Protein AF-A0A1I4YGN4-F1 (afdb_monomer_lite)

Radius of gyration: 32.4 Å; chains: 1; bounding box: 56×18×107 Å

Sequence (109 aa):
MKVHIADCPLGAKCEELKVVEGKPALYRCPWYIQVHGIDPNTGQENRTWGCAIAWMPTLMINTANESRKGAAATESFRNEMVKQGAETQQALLVTAERALLQGGGKVWK

Structure (mmCIF, N/CA/C/O backbone):
data_AF-A0A1I4YGN4-F1
#
_entry.id   AF-A0A1I4YGN4-F1
#
loop_
_atom_site.group_PDB
_atom_site.id
_atom_site.type_symbol
_atom_site.label_atom_id
_atom_site.label_alt_id
_atom_site.label_comp_id
_atom_site.label_asym_id
_atom_site.label_entity_id
_atom_site.label_seq_id
_atom_site.pdbx_PDB_ins_code
_atom_site.Cartn_x
_atom_site.Cartn_y
_atom_site.Cartn_z
_atom_site.occupancy
_atom_site.B_iso_or_equiv
_atom_site.auth_seq_id
_atom_site.auth_comp_id
_atom_site.auth_asym_id
_atom_site.auth_atom_id
_atom_site.pdbx_PDB_model_num
ATOM 1 N N . MET A 1 1 ? -11.605 -11.988 28.851 1.00 64.44 1 MET A N 1
ATOM 2 C CA . MET A 1 1 ? -12.351 -10.777 28.443 1.00 64.44 1 MET A CA 1
ATOM 3 C C . MET A 1 1 ? -13.322 -11.188 27.344 1.00 64.44 1 MET A C 1
ATOM 5 O O . MET A 1 1 ? -12.886 -11.889 26.441 1.00 64.44 1 MET A O 1
ATOM 9 N N . LYS A 1 2 ? -14.621 -10.881 27.453 1.00 73.81 2 LYS A N 1
ATOM 10 C CA . LYS A 1 2 ? -15.602 -11.257 26.416 1.00 73.81 2 LYS A CA 1
ATOM 11 C C . LYS A 1 2 ? -15.579 -10.215 25.295 1.00 73.81 2 LYS A C 1
ATOM 13 O O . LYS A 1 2 ? -15.552 -9.020 25.592 1.00 73.81 2 LYS A O 1
ATOM 18 N N . VAL A 1 3 ? -15.548 -10.680 24.044 1.00 79.12 3 VAL A N 1
ATOM 19 C CA . VAL A 1 3 ? -15.592 -9.828 22.848 1.00 79.12 3 VAL A CA 1
ATOM 20 C C . VAL A 1 3 ? -17.013 -9.833 22.300 1.00 79.12 3 VAL A C 1
ATOM 22 O O . VAL A 1 3 ? -17.582 -10.899 22.076 1.00 79.12 3 VAL A O 1
ATOM 25 N N . HIS A 1 4 ? -17.574 -8.649 22.096 1.00 81.62 4 HIS A N 1
ATOM 26 C CA . HIS A 1 4 ? -18.903 -8.437 21.536 1.00 81.62 4 HIS A CA 1
ATOM 27 C C . HIS A 1 4 ? -18.798 -7.699 20.204 1.00 81.62 4 HIS A C 1
ATOM 29 O O . HIS A 1 4 ? -17.872 -6.914 19.998 1.00 81.62 4 HIS A O 1
ATOM 35 N N . ILE A 1 5 ? -19.748 -7.949 19.304 1.00 80.44 5 ILE A N 1
ATOM 36 C CA . ILE A 1 5 ? -19.808 -7.265 18.012 1.00 80.44 5 ILE A CA 1
ATOM 37 C C . ILE A 1 5 ? -20.457 -5.893 18.217 1.00 80.44 5 ILE A C 1
ATOM 39 O O . ILE A 1 5 ? -21.525 -5.801 18.820 1.00 80.44 5 ILE A O 1
ATOM 43 N N . ALA A 1 6 ? -19.795 -4.838 17.743 1.00 78.38 6 ALA A N 1
ATOM 44 C CA . ALA A 1 6 ? -20.345 -3.486 17.670 1.00 78.38 6 ALA A CA 1
ATOM 45 C C . ALA A 1 6 ? -20.650 -3.080 16.227 1.00 78.38 6 ALA A C 1
ATOM 47 O O . ALA A 1 6 ? -20.002 -3.551 15.289 1.00 78.38 6 ALA A O 1
ATOM 48 N N . ASP A 1 7 ? -21.583 -2.146 16.065 1.00 78.81 7 ASP A N 1
ATOM 49 C CA . ASP A 1 7 ? -21.864 -1.527 14.775 1.00 78.81 7 ASP A CA 1
ATOM 50 C C . ASP A 1 7 ? -20.689 -0.631 14.357 1.00 78.81 7 ASP A C 1
ATOM 52 O O . ASP A 1 7 ? -20.320 0.295 15.084 1.00 78.81 7 ASP A O 1
ATOM 56 N N . CYS A 1 8 ? -20.076 -0.925 13.197 1.00 68.69 8 CYS A N 1
ATOM 57 C CA . CYS A 1 8 ? -19.038 -0.081 12.603 1.00 68.69 8 CYS A CA 1
ATOM 58 C C . CYS A 1 8 ? -19.477 0.617 11.314 1.00 68.69 8 CYS A C 1
ATOM 60 O O . CYS A 1 8 ? -20.309 0.100 10.578 1.00 68.69 8 CYS A O 1
ATOM 62 N N . PRO A 1 9 ? -18.887 1.779 11.016 1.00 63.34 9 PRO A N 1
ATOM 63 C CA . PRO A 1 9 ? -19.739 2.855 10.563 1.00 63.34 9 PRO A CA 1
ATOM 64 C C . PRO A 1 9 ? -19.054 3.974 9.760 1.00 63.34 9 PRO A C 1
ATOM 66 O O . PRO A 1 9 ? -17.912 4.413 9.913 1.00 63.34 9 PRO A O 1
ATOM 69 N N . LEU A 1 10 ? -19.923 4.685 9.106 1.00 59.22 10 LEU A N 1
ATOM 70 C CA . LEU A 1 10 ? -19.821 6.119 9.076 1.00 59.22 10 LEU A CA 1
ATOM 71 C C . LEU A 1 10 ? -20.266 6.631 10.479 1.00 59.22 10 LEU A C 1
ATOM 73 O O . LEU A 1 10 ? -21.421 7.004 10.646 1.00 59.22 10 LEU A O 1
ATOM 77 N N . GLY A 1 11 ? -19.359 6.532 11.492 1.00 64.75 11 GLY A N 1
ATOM 78 C CA . GLY A 1 11 ? -19.545 6.856 12.946 1.00 64.75 11 GLY A CA 1
ATOM 79 C C . GLY A 1 11 ? -18.719 6.066 14.031 1.00 64.75 11 GLY A C 1
ATOM 80 O O . GLY A 1 11 ? -19.317 5.511 14.947 1.00 64.75 11 GLY A O 1
ATOM 81 N N . ALA A 1 12 ? -17.380 5.893 13.907 1.00 70.25 12 ALA A N 1
ATOM 82 C CA . ALA A 1 12 ? -16.655 4.640 14.279 1.00 70.25 12 ALA A CA 1
ATOM 83 C C . ALA A 1 12 ? -15.714 4.629 15.488 1.00 70.25 12 ALA A C 1
ATOM 85 O O . ALA A 1 12 ? -14.700 5.319 15.485 1.00 70.25 12 ALA A O 1
ATOM 86 N N . LYS A 1 13 ? -15.912 3.674 16.408 1.00 82.44 13 LYS A N 1
ATOM 87 C CA . LYS A 1 13 ? -14.820 3.063 17.184 1.00 82.44 13 LYS A CA 1
ATOM 88 C C . LYS A 1 13 ? -14.710 1.597 16.775 1.00 82.44 13 LYS A C 1
ATOM 90 O O . LYS A 1 13 ? -15.626 0.818 17.011 1.00 82.44 13 LYS A O 1
ATOM 95 N N . CYS A 1 14 ? -13.601 1.228 16.136 1.00 87.06 14 CYS A N 1
ATOM 96 C CA . CYS A 1 14 ? -13.362 -0.161 15.729 1.00 87.06 14 CYS A CA 1
ATOM 97 C C . CYS A 1 14 ? -13.160 -1.102 16.927 1.00 87.06 14 CYS A C 1
ATOM 99 O O . CYS A 1 14 ? -13.444 -2.296 16.836 1.00 87.06 14 CYS A O 1
ATOM 101 N N . GLU A 1 15 ? -12.697 -0.546 18.045 1.00 88.62 15 GLU A N 1
ATOM 102 C CA . GLU A 1 15 ? -12.568 -1.222 19.324 1.00 88.62 15 GLU A CA 1
ATOM 103 C C . GLU A 1 15 ? -12.972 -0.253 20.444 1.00 88.62 15 GLU A C 1
ATOM 105 O O . GLU A 1 15 ? -12.545 0.903 20.464 1.00 88.62 15 GLU A O 1
ATOM 110 N N . GLU A 1 16 ? -13.827 -0.704 21.358 1.00 87.94 16 GLU A N 1
ATOM 111 C CA . GLU A 1 16 ? -14.305 0.088 22.489 1.00 87.94 16 GLU A CA 1
ATOM 112 C C . GLU A 1 16 ? -14.435 -0.777 23.745 1.00 87.94 16 GLU A C 1
ATOM 114 O O . GLU A 1 16 ? -14.967 -1.885 23.706 1.00 87.94 16 GLU A O 1
ATOM 119 N N . LEU A 1 17 ? -13.978 -0.261 24.887 1.00 89.06 17 LEU A N 1
ATOM 120 C CA . LEU A 1 17 ? -14.182 -0.897 26.184 1.00 89.06 17 LEU A CA 1
ATOM 121 C C . LEU A 1 17 ? -15.499 -0.404 26.793 1.00 89.06 17 LEU A C 1
ATOM 123 O O . LEU A 1 17 ? -15.648 0.790 27.048 1.00 89.06 17 LEU A O 1
ATOM 12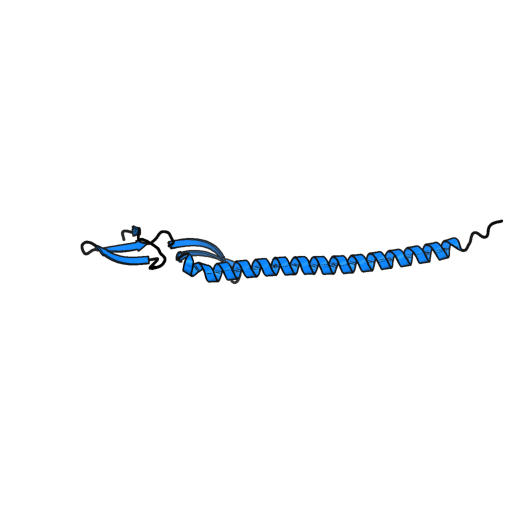7 N N . LYS A 1 18 ? -16.436 -1.315 27.066 1.00 84.62 18 LYS A N 1
ATOM 128 C CA . LYS A 1 18 ? -17.688 -1.014 27.777 1.00 84.62 18 LYS A CA 1
ATOM 129 C C . LYS A 1 18 ? -17.792 -1.854 29.039 1.00 84.62 18 LYS A C 1
ATOM 131 O O . LYS A 1 18 ? -17.322 -2.988 29.080 1.00 84.62 18 LYS A O 1
ATOM 136 N N . VAL A 1 19 ? -18.429 -1.312 30.071 1.00 87.81 19 VAL A N 1
ATOM 137 C CA . VAL A 1 19 ? -18.754 -2.068 31.285 1.00 87.81 19 VAL A CA 1
ATOM 138 C C . VAL A 1 19 ? -20.193 -2.547 31.163 1.00 87.81 19 VAL A C 1
ATOM 140 O O . VAL A 1 19 ? -21.113 -1.735 31.122 1.00 87.81 19 VAL A O 1
ATOM 143 N N . VAL A 1 20 ? -20.383 -3.861 31.091 1.00 82.56 20 VAL A N 1
ATOM 144 C CA . VAL A 1 20 ? -21.704 -4.497 31.038 1.00 82.56 20 VAL A CA 1
ATOM 145 C C . VAL A 1 20 ? -21.832 -5.358 32.287 1.00 82.56 20 VAL A C 1
ATOM 147 O O . VAL A 1 20 ? -20.959 -6.182 32.555 1.00 82.56 20 VAL A O 1
ATOM 150 N N . GLU A 1 21 ? -22.870 -5.118 33.091 1.00 84.56 21 GLU A N 1
ATOM 151 C CA . GLU A 1 21 ? -23.120 -5.855 34.345 1.00 84.56 21 GLU A CA 1
ATOM 152 C C . GLU A 1 21 ? -21.916 -5.847 35.316 1.00 84.56 21 GLU A C 1
ATOM 154 O O . GLU A 1 21 ? -21.576 -6.853 35.939 1.00 84.56 21 GLU A O 1
ATOM 159 N N . GLY A 1 22 ? -21.209 -4.714 35.410 1.00 84.44 22 GLY A N 1
ATOM 160 C CA . GLY A 1 22 ? -20.041 -4.558 36.289 1.00 84.44 22 GLY A CA 1
ATOM 161 C C . GLY A 1 22 ? -18.769 -5.274 35.814 1.00 84.44 22 GLY A C 1
ATOM 162 O O . GLY A 1 22 ? -17.764 -5.252 36.522 1.00 84.44 22 GLY A O 1
ATOM 163 N N . LYS A 1 23 ? -18.772 -5.885 34.619 1.00 85.56 23 LYS A N 1
ATOM 164 C CA . LYS A 1 23 ? -17.601 -6.547 34.020 1.00 85.56 23 LYS A CA 1
ATOM 165 C C . LYS A 1 23 ? -17.118 -5.794 32.774 1.00 85.56 23 LYS A C 1
ATOM 167 O O . LYS A 1 23 ? -17.942 -5.359 31.969 1.00 85.56 23 LYS A O 1
ATOM 172 N N . PRO A 1 24 ? -15.795 -5.662 32.566 1.00 86.69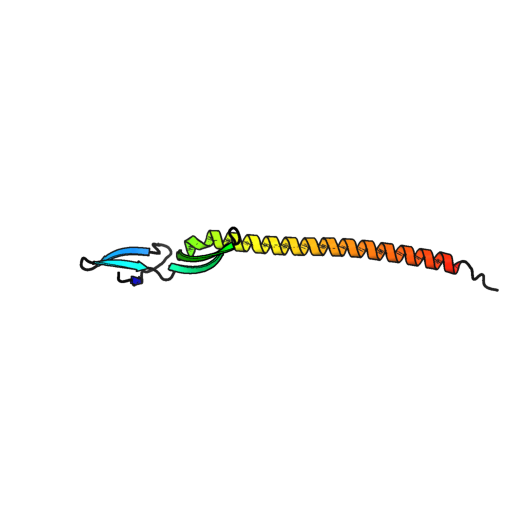 24 PRO A N 1
ATOM 173 C CA . PRO A 1 24 ? -15.259 -5.067 31.347 1.00 86.69 24 PRO A CA 1
ATOM 174 C C . PRO A 1 24 ? -15.451 -6.009 30.149 1.00 86.69 24 PRO A C 1
ATOM 176 O O . PRO A 1 24 ? -15.033 -7.173 30.169 1.00 86.69 24 PRO A O 1
ATOM 179 N N . ALA A 1 25 ? -16.062 -5.486 29.091 1.00 87.44 25 ALA A N 1
ATOM 180 C CA . ALA A 1 25 ? -16.329 -6.157 27.828 1.00 87.44 25 ALA A CA 1
ATOM 181 C C . ALA A 1 25 ? -15.740 -5.343 26.667 1.00 87.44 25 ALA A C 1
ATOM 183 O O . ALA A 1 25 ? -15.866 -4.118 26.620 1.00 87.44 25 ALA A O 1
ATOM 184 N N . LEU A 1 26 ? -15.078 -6.032 25.735 1.00 88.25 26 LEU A N 1
ATOM 185 C CA . LEU A 1 26 ? -14.483 -5.408 24.557 1.00 88.25 26 LEU A CA 1
ATOM 186 C C . LEU A 1 26 ? -15.466 -5.495 23.401 1.00 88.25 26 LEU A C 1
ATOM 188 O O . LEU A 1 26 ? -15.889 -6.584 23.026 1.00 88.25 26 LEU A O 1
ATOM 192 N N . TYR A 1 27 ? -15.812 -4.364 22.821 1.00 88.44 27 TYR A N 1
ATOM 193 C CA . TYR A 1 27 ? -16.667 -4.286 21.655 1.00 88.44 27 TYR A CA 1
ATOM 194 C C . TYR A 1 27 ? -15.796 -4.050 20.437 1.00 88.44 27 TYR A C 1
ATOM 196 O O . TYR A 1 27 ? -15.119 -3.030 20.347 1.00 88.44 27 TYR A O 1
ATOM 204 N N . ARG A 1 28 ? -15.790 -5.011 19.518 1.00 90.75 28 ARG A N 1
ATOM 205 C CA . ARG A 1 28 ? -15.073 -4.924 18.250 1.00 90.75 28 ARG A CA 1
ATOM 206 C C . ARG A 1 28 ? -16.064 -4.953 17.124 1.00 90.75 28 ARG A C 1
ATOM 208 O O . ARG A 1 28 ? -17.036 -5.700 17.154 1.00 90.75 28 ARG A O 1
ATOM 215 N N . CYS A 1 29 ? -15.804 -4.156 16.118 1.00 90.00 29 CYS A N 1
ATOM 216 C CA . CYS A 1 29 ? -16.676 -4.117 14.971 1.00 90.00 29 CYS A CA 1
ATOM 217 C C . CYS A 1 29 ? -16.146 -4.987 13.819 1.00 90.00 29 CYS A C 1
ATOM 219 O O . CYS A 1 29 ? -14.969 -5.356 13.833 1.00 90.00 29 CYS A O 1
ATOM 221 N N . PRO A 1 30 ? -16.956 -5.275 12.782 1.00 88.81 30 PRO A N 1
ATOM 222 C CA . PRO A 1 30 ? -16.530 -6.121 11.662 1.00 88.81 30 PRO A CA 1
ATOM 223 C C . PRO A 1 30 ? -15.311 -5.611 10.877 1.00 88.81 30 PRO A C 1
ATOM 225 O O . PRO A 1 30 ? -14.630 -6.390 10.222 1.00 88.81 30 PRO A O 1
ATOM 228 N N . TRP A 1 31 ? -15.016 -4.310 10.929 1.00 90.25 31 TRP A N 1
ATOM 229 C CA . TRP A 1 31 ? -13.835 -3.724 10.285 1.00 90.25 31 TRP A CA 1
ATOM 230 C C . TRP A 1 31 ? -12.548 -3.880 11.088 1.00 90.25 31 TRP A C 1
ATOM 232 O O . TRP A 1 31 ? -11.481 -3.506 10.602 1.00 90.25 31 TRP A O 1
ATOM 242 N N . TYR A 1 32 ? -12.625 -4.403 12.309 1.00 91.94 32 TYR A N 1
ATOM 243 C CA . TYR A 1 32 ? -11.441 -4.779 13.056 1.00 91.94 32 TYR A CA 1
ATOM 244 C C . TYR A 1 32 ? -10.921 -6.109 12.510 1.00 91.94 32 TYR A C 1
ATOM 246 O O . TYR A 1 32 ? -11.423 -7.179 12.852 1.00 91.94 32 TYR A O 1
ATOM 254 N N . ILE A 1 33 ? -9.937 -6.023 11.620 1.00 91.94 33 ILE A N 1
ATOM 255 C CA . ILE A 1 33 ? -9.392 -7.153 10.868 1.00 91.94 33 ILE A CA 1
ATOM 256 C C . ILE A 1 33 ? -7.907 -7.330 11.163 1.00 91.94 33 ILE A C 1
ATOM 258 O O . ILE A 1 33 ? -7.217 -6.399 11.590 1.00 91.94 33 ILE A O 1
ATOM 262 N N . GLN A 1 34 ? -7.406 -8.533 10.904 1.00 93.56 34 GLN A N 1
ATOM 263 C CA . GLN A 1 34 ? -5.977 -8.795 10.886 1.00 93.56 34 GLN A CA 1
ATOM 264 C C . GLN A 1 34 ? -5.449 -8.592 9.473 1.00 93.56 34 GLN A C 1
ATOM 266 O O . GLN A 1 34 ? -5.925 -9.227 8.532 1.00 93.56 34 GLN A O 1
ATOM 271 N N . VAL A 1 35 ? -4.458 -7.717 9.325 1.00 92.12 35 VAL A N 1
ATOM 272 C CA . VAL A 1 35 ? -3.751 -7.559 8.055 1.00 92.12 35 VAL A CA 1
ATOM 273 C C . VAL A 1 35 ? -2.512 -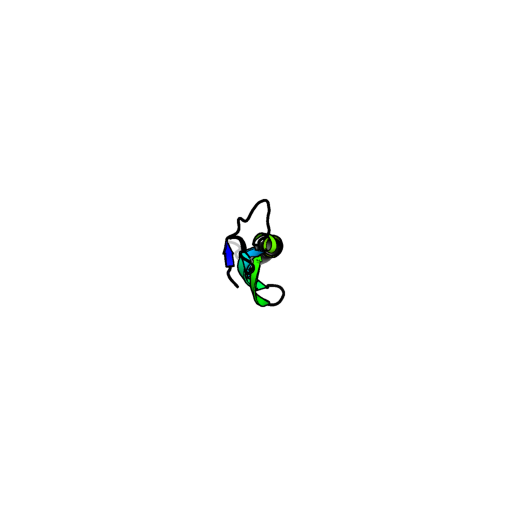8.439 8.092 1.00 92.12 35 VAL A C 1
ATOM 275 O O . VAL A 1 35 ? -1.662 -8.294 8.972 1.00 92.12 35 VAL A O 1
ATOM 278 N N . HIS A 1 36 ? -2.438 -9.354 7.129 1.00 92.56 36 HIS A N 1
ATOM 279 C CA . HIS A 1 36 ? -1.292 -10.223 6.905 1.00 92.56 36 HIS A CA 1
ATOM 280 C C . HIS A 1 36 ? -0.531 -9.757 5.671 1.00 92.56 36 HIS A C 1
ATOM 282 O O . HIS A 1 36 ? -1.124 -9.561 4.611 1.00 92.56 36 HIS A O 1
ATOM 288 N N . GLY A 1 37 ? 0.779 -9.598 5.796 1.00 89.38 37 GLY A N 1
ATOM 289 C CA . GLY A 1 37 ? 1.632 -9.238 4.671 1.00 89.38 37 GLY A CA 1
ATOM 290 C C . GLY A 1 37 ? 3.079 -9.065 5.092 1.00 89.38 37 GLY A C 1
ATOM 291 O O . GLY A 1 37 ? 3.413 -9.230 6.258 1.00 89.38 37 GLY A O 1
ATOM 292 N N . ILE A 1 38 ? 3.935 -8.718 4.141 1.00 90.38 38 ILE A N 1
ATOM 293 C CA . ILE A 1 38 ? 5.323 -8.346 4.410 1.00 90.38 38 ILE A CA 1
ATOM 294 C C . ILE A 1 38 ? 5.420 -6.837 4.229 1.00 90.38 38 ILE A C 1
ATOM 296 O O . ILE A 1 38 ? 4.980 -6.311 3.206 1.00 90.38 38 ILE A O 1
ATOM 300 N N . ASP A 1 39 ? 5.961 -6.137 5.222 1.00 88.06 39 ASP A N 1
ATOM 301 C CA . ASP A 1 39 ? 6.237 -4.710 5.085 1.00 88.06 39 ASP A CA 1
ATOM 302 C C . ASP A 1 39 ? 7.385 -4.519 4.079 1.00 88.06 39 ASP A C 1
ATOM 304 O O . ASP A 1 39 ? 8.499 -4.978 4.338 1.00 88.06 39 ASP A O 1
ATOM 308 N N . PRO A 1 40 ? 7.157 -3.844 2.939 1.00 84.88 40 PRO A N 1
ATOM 309 C CA . PRO A 1 40 ? 8.183 -3.674 1.916 1.00 84.88 40 PRO A CA 1
ATOM 310 C C . PRO A 1 40 ? 9.369 -2.814 2.377 1.00 84.88 40 PRO A C 1
ATOM 312 O O . PRO A 1 40 ? 10.411 -2.848 1.728 1.00 84.88 40 PRO A O 1
ATOM 315 N N . ASN A 1 41 ? 9.237 -2.044 3.463 1.00 86.19 41 ASN A N 1
ATOM 316 C CA . ASN A 1 41 ? 10.314 -1.188 3.965 1.00 86.19 41 ASN A CA 1
ATOM 317 C C . ASN A 1 41 ? 11.266 -1.937 4.905 1.00 86.19 41 ASN A C 1
ATOM 319 O O . ASN A 1 41 ? 12.462 -1.659 4.913 1.00 86.19 41 ASN A O 1
ATOM 323 N N . THR A 1 42 ? 10.743 -2.868 5.707 1.00 90.00 42 THR A N 1
ATOM 324 C CA . THR A 1 42 ? 11.517 -3.594 6.731 1.00 90.00 42 THR A CA 1
ATOM 325 C C . THR A 1 42 ? 11.745 -5.065 6.389 1.00 90.00 42 THR A C 1
ATOM 327 O O . THR A 1 42 ? 12.625 -5.698 6.967 1.00 90.00 42 THR A O 1
ATOM 330 N N . GLY A 1 43 ? 10.958 -5.627 5.467 1.00 90.44 43 GLY A N 1
ATOM 331 C CA . GLY A 1 43 ? 10.962 -7.049 5.124 1.00 90.44 43 GLY A CA 1
ATOM 332 C C . GLY A 1 43 ? 10.347 -7.954 6.196 1.00 90.44 43 GLY A C 1
ATOM 333 O O . GLY A 1 43 ? 10.391 -9.174 6.054 1.00 90.44 43 GLY A O 1
ATOM 334 N N . GLN A 1 44 ? 9.782 -7.391 7.268 1.00 92.00 44 GLN A N 1
ATOM 335 C CA . GLN A 1 44 ? 9.200 -8.168 8.358 1.00 92.00 44 GLN A CA 1
ATOM 336 C C . GLN A 1 44 ? 7.764 -8.592 8.049 1.00 92.00 44 GLN A C 1
ATOM 338 O O . GLN A 1 44 ? 7.003 -7.872 7.395 1.00 92.00 44 GLN A O 1
ATOM 343 N N . GLU A 1 45 ? 7.384 -9.766 8.553 1.00 91.25 45 GLU A N 1
ATOM 344 C CA . GLU A 1 45 ? 6.008 -10.236 8.475 1.00 91.25 45 GLU A CA 1
ATOM 345 C C . GLU A 1 45 ? 5.119 -9.424 9.426 1.00 91.25 45 GLU A C 1
ATOM 347 O O . GLU A 1 45 ? 5.301 -9.412 10.643 1.00 91.25 45 GLU A O 1
ATOM 352 N N . ASN A 1 46 ? 4.125 -8.754 8.858 1.00 87.31 46 ASN A N 1
ATOM 353 C CA . ASN A 1 46 ? 3.091 -8.045 9.581 1.00 87.31 46 ASN A CA 1
ATOM 354 C C . ASN A 1 46 ? 1.883 -8.972 9.791 1.00 87.31 46 ASN A C 1
ATOM 356 O O . ASN A 1 46 ? 1.318 -9.494 8.830 1.00 87.31 46 ASN A O 1
ATOM 360 N N . ARG A 1 47 ? 1.471 -9.151 11.052 1.00 91.44 47 ARG A N 1
ATOM 361 C CA . ARG A 1 47 ? 0.227 -9.837 11.455 1.00 91.44 47 ARG A CA 1
ATOM 362 C C . ARG A 1 47 ? -0.561 -9.001 12.457 1.00 91.44 47 ARG A C 1
ATOM 364 O O . ARG A 1 47 ? -1.004 -9.499 13.495 1.00 91.44 47 ARG A O 1
ATOM 371 N N . THR A 1 48 ? -0.701 -7.716 12.170 1.00 91.38 48 THR A N 1
ATOM 372 C CA . THR A 1 48 ? -1.249 -6.753 13.125 1.00 91.38 48 THR A CA 1
ATOM 373 C C . THR A 1 48 ? -2.759 -6.608 12.964 1.00 91.38 48 THR A C 1
ATOM 375 O O . THR A 1 48 ? -3.285 -6.461 11.859 1.00 91.38 48 THR A O 1
ATOM 378 N N . TRP A 1 49 ? -3.463 -6.640 14.095 1.00 92.75 49 TRP A N 1
ATOM 379 C CA . TRP A 1 49 ? -4.887 -6.332 14.164 1.00 92.75 49 TRP A CA 1
ATOM 380 C C . TRP A 1 49 ? -5.112 -4.826 14.163 1.00 92.75 49 TRP A C 1
ATOM 382 O O . TRP A 1 49 ? -4.418 -4.081 14.851 1.00 92.75 49 TRP A O 1
ATOM 392 N N . GLY A 1 50 ? -6.110 -4.372 13.417 1.00 91.75 50 GLY A N 1
ATOM 393 C CA . GLY A 1 50 ? -6.472 -2.966 13.410 1.00 91.75 50 GLY A CA 1
ATOM 394 C C . GLY A 1 50 ? -7.754 -2.689 12.648 1.00 91.75 50 GLY A C 1
ATOM 395 O O . GLY A 1 50 ? -8.355 -3.563 12.030 1.00 91.75 50 GLY A O 1
ATOM 396 N N . CYS A 1 51 ? -8.172 -1.432 12.697 1.00 91.44 51 CYS A N 1
ATOM 397 C CA . CYS A 1 51 ? -9.318 -0.960 11.936 1.00 91.44 51 CYS A CA 1
ATOM 398 C C . CYS A 1 51 ? -8.973 -0.903 10.440 1.00 91.44 51 CYS A C 1
ATOM 400 O O . CYS A 1 51 ? -7.959 -0.310 10.073 1.00 91.44 51 CYS A O 1
ATOM 402 N N . ALA A 1 52 ? -9.823 -1.448 9.569 1.00 90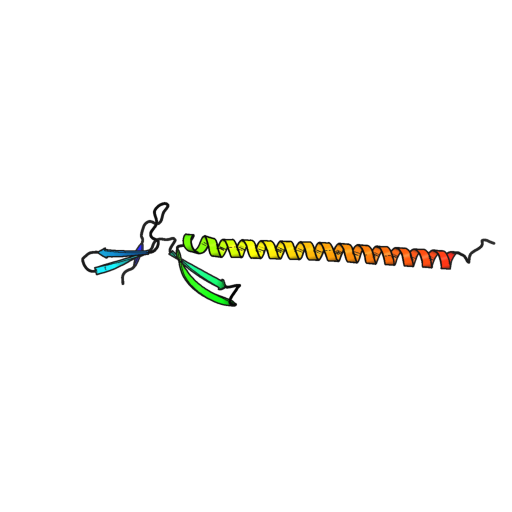.81 52 ALA A N 1
ATOM 403 C CA . ALA A 1 52 ? -9.603 -1.458 8.120 1.00 90.81 52 ALA A CA 1
ATOM 404 C C . ALA A 1 52 ? -9.352 -0.053 7.536 1.00 90.81 52 ALA A C 1
ATOM 406 O O . ALA A 1 52 ? -8.450 0.126 6.721 1.00 90.81 52 ALA A O 1
ATOM 407 N N . ILE A 1 53 ? -10.080 0.969 8.007 1.00 89.94 53 ILE A N 1
ATOM 408 C CA . ILE A 1 53 ? -9.858 2.364 7.584 1.00 89.94 53 ILE A CA 1
ATOM 409 C C . ILE A 1 53 ? -8.489 2.885 8.024 1.00 89.94 53 ILE A C 1
ATOM 411 O O . ILE A 1 53 ? -7.843 3.603 7.266 1.00 89.94 53 ILE A O 1
ATOM 415 N N . ALA A 1 54 ? -8.020 2.513 9.216 1.00 89.94 54 ALA A N 1
ATOM 416 C CA . ALA A 1 54 ? -6.700 2.930 9.685 1.00 89.94 54 ALA A CA 1
ATOM 417 C C . ALA A 1 54 ? -5.579 2.322 8.827 1.00 89.94 54 ALA A C 1
ATOM 419 O O . ALA A 1 54 ? -4.543 2.951 8.635 1.00 89.94 54 ALA A O 1
ATOM 420 N N . TRP A 1 55 ? -5.809 1.135 8.261 1.00 91.44 55 TRP A N 1
ATOM 421 C CA . TRP A 1 55 ? -4.888 0.504 7.317 1.00 91.44 55 TRP A CA 1
ATOM 422 C C . TRP A 1 55 ? -4.924 1.106 5.910 1.00 91.44 55 TRP A C 1
ATOM 424 O O . TRP A 1 55 ? -3.955 0.931 5.168 1.00 91.44 55 TRP A O 1
ATOM 434 N N . MET A 1 56 ? -5.990 1.824 5.529 1.00 91.56 56 MET A N 1
ATOM 435 C CA . MET A 1 56 ? -6.143 2.328 4.159 1.00 91.56 56 MET A CA 1
ATOM 436 C C . MET A 1 56 ? -4.958 3.177 3.687 1.00 91.56 56 MET A C 1
ATOM 438 O O . MET A 1 56 ? -4.422 2.845 2.633 1.00 91.56 56 MET A O 1
ATOM 442 N N . PRO A 1 57 ? -4.482 4.209 4.416 1.00 92.69 57 PRO A N 1
ATOM 443 C CA . PRO A 1 57 ? -3.375 5.032 3.931 1.00 92.69 57 PRO A CA 1
ATOM 444 C C . PRO A 1 57 ? -2.116 4.211 3.636 1.00 92.69 57 PRO A C 1
ATOM 446 O O . PRO A 1 57 ? -1.526 4.347 2.566 1.00 92.69 57 PRO A O 1
ATOM 449 N N . THR A 1 58 ? -1.746 3.296 4.534 1.00 90.62 58 THR A N 1
ATOM 450 C CA . THR A 1 58 ? -0.567 2.436 4.364 1.00 90.62 58 THR A CA 1
ATOM 451 C C . THR A 1 58 ? -0.711 1.511 3.154 1.00 90.62 58 THR A C 1
ATOM 453 O O . THR A 1 58 ? 0.197 1.426 2.325 1.00 90.62 58 THR A O 1
ATOM 456 N N . LEU A 1 59 ? -1.861 0.849 3.001 1.00 91.38 59 LEU A N 1
ATOM 457 C CA . LEU A 1 59 ? -2.109 -0.059 1.876 1.00 91.38 59 LEU A CA 1
ATOM 458 C C . LEU A 1 59 ? -2.219 0.687 0.535 1.00 91.38 59 LEU A C 1
ATOM 460 O O . LEU A 1 59 ? -1.752 0.189 -0.492 1.00 91.38 59 LEU A O 1
ATOM 464 N N . MET A 1 60 ? -2.776 1.900 0.531 1.00 95.75 60 MET A N 1
ATOM 465 C CA . MET A 1 60 ? -2.844 2.756 -0.657 1.00 95.75 60 MET A CA 1
ATOM 466 C C . MET A 1 60 ? -1.459 3.243 -1.087 1.00 95.75 60 MET A C 1
ATOM 468 O O . MET A 1 60 ? -1.156 3.231 -2.279 1.00 95.75 60 MET A O 1
ATOM 472 N N . ILE A 1 61 ? -0.590 3.612 -0.140 1.00 93.56 61 ILE A N 1
ATOM 473 C CA . ILE A 1 61 ? 0.809 3.959 -0.436 1.00 93.56 61 ILE A CA 1
ATOM 474 C C . ILE A 1 61 ? 1.528 2.766 -1.070 1.00 93.56 61 ILE A C 1
ATOM 476 O O . ILE A 1 61 ? 2.215 2.938 -2.079 1.00 93.56 61 ILE A O 1
ATOM 480 N N . ASN A 1 62 ? 1.336 1.558 -0.530 1.00 91.44 62 ASN A N 1
ATOM 481 C CA . ASN A 1 62 ? 1.910 0.347 -1.111 1.00 91.44 62 ASN A CA 1
ATOM 482 C C . ASN A 1 62 ? 1.398 0.099 -2.540 1.00 91.44 62 ASN A C 1
ATOM 484 O O . ASN A 1 62 ? 2.185 -0.112 -3.456 1.00 91.44 62 ASN A O 1
ATOM 488 N N . THR A 1 63 ? 0.089 0.227 -2.756 1.00 94.19 63 THR A N 1
ATOM 489 C CA . THR A 1 63 ? -0.520 0.099 -4.089 1.00 94.19 63 THR A CA 1
ATOM 490 C C . THR A 1 63 ? 0.074 1.110 -5.075 1.00 94.19 63 THR A C 1
ATOM 492 O O . THR A 1 63 ? 0.422 0.760 -6.199 1.00 94.19 63 THR A O 1
ATOM 495 N N . ALA A 1 64 ? 0.271 2.361 -4.650 1.00 96.06 64 ALA A N 1
ATOM 496 C CA . ALA A 1 64 ? 0.902 3.386 -5.477 1.00 96.06 64 ALA A CA 1
ATOM 497 C C . ALA A 1 64 ? 2.383 3.083 -5.774 1.00 96.06 64 ALA A C 1
ATOM 499 O O . ALA A 1 64 ? 2.859 3.381 -6.871 1.00 96.06 64 ALA A O 1
ATOM 500 N N . ASN A 1 65 ? 3.116 2.494 -4.822 1.00 94.19 65 ASN A N 1
ATOM 501 C CA . ASN A 1 65 ? 4.490 2.033 -5.034 1.00 94.19 65 ASN A CA 1
ATOM 502 C C . ASN A 1 65 ? 4.556 0.926 -6.092 1.00 94.19 65 ASN A C 1
ATOM 504 O O . ASN A 1 65 ? 5.371 1.024 -7.007 1.00 94.19 65 ASN A O 1
ATOM 508 N N . GLU A 1 66 ? 3.688 -0.082 -6.008 1.00 94.44 66 GLU A N 1
ATOM 509 C CA . GLU A 1 66 ? 3.639 -1.163 -6.999 1.00 94.44 66 GLU A CA 1
ATOM 510 C C . GLU A 1 66 ? 3.266 -0.644 -8.395 1.00 94.44 66 GLU A C 1
ATOM 512 O O . GLU A 1 66 ? 3.928 -0.984 -9.378 1.00 94.44 66 GLU A O 1
ATOM 517 N N . SER A 1 67 ? 2.312 0.288 -8.494 1.00 97.31 67 SER A N 1
ATOM 518 C CA . SER A 1 67 ? 1.996 0.958 -9.764 1.00 97.31 67 SER A CA 1
ATOM 519 C C . SER A 1 67 ? 3.200 1.705 -10.355 1.00 97.31 67 SER A C 1
ATOM 521 O O . SER A 1 67 ? 3.455 1.614 -11.557 1.00 97.31 67 SER A O 1
ATOM 523 N N . ARG A 1 68 ? 3.986 2.416 -9.530 1.00 96.81 68 ARG A N 1
ATOM 524 C CA . ARG A 1 68 ? 5.214 3.096 -9.987 1.00 96.81 68 ARG A CA 1
ATOM 525 C C . ARG A 1 68 ? 6.284 2.114 -10.460 1.00 96.81 68 ARG A C 1
ATOM 527 O O . ARG A 1 68 ? 6.935 2.388 -11.465 1.00 96.81 68 ARG A O 1
ATOM 534 N N . LYS A 1 69 ? 6.452 0.977 -9.777 1.00 96.19 69 LYS A N 1
ATOM 535 C CA . LYS A 1 69 ? 7.380 -0.084 -10.204 1.00 96.19 69 LYS A CA 1
ATOM 536 C C . LYS A 1 69 ? 6.991 -0.639 -11.575 1.00 96.19 69 LYS A C 1
ATOM 538 O O . LYS A 1 69 ? 7.851 -0.758 -12.444 1.00 96.19 69 LYS A O 1
ATOM 543 N N . GLY A 1 70 ? 5.702 -0.906 -11.798 1.00 97.56 70 GLY A N 1
ATOM 544 C CA . GLY A 1 70 ? 5.194 -1.355 -13.098 1.00 97.56 70 GLY A CA 1
ATOM 545 C C . GLY A 1 70 ? 5.434 -0.337 -14.221 1.00 97.56 70 GLY A C 1
ATOM 546 O O . GLY A 1 70 ? 5.897 -0.698 -15.306 1.00 97.56 70 GLY A O 1
ATOM 547 N N . ALA A 1 71 ? 5.196 0.949 -13.948 1.00 98.25 71 ALA A N 1
ATOM 548 C CA . ALA A 1 71 ? 5.484 2.023 -14.899 1.00 98.25 71 ALA A CA 1
ATOM 549 C C . ALA A 1 71 ? 6.984 2.112 -15.237 1.00 98.25 71 ALA A C 1
ATOM 551 O O . ALA A 1 71 ? 7.346 2.189 -16.410 1.00 98.25 71 ALA A O 1
ATOM 552 N N . ALA A 1 72 ? 7.862 2.026 -14.233 1.00 98.06 72 ALA A N 1
ATOM 553 C CA . ALA A 1 72 ? 9.310 2.042 -14.434 1.00 98.06 72 ALA A CA 1
ATOM 554 C C . ALA A 1 72 ? 9.802 0.847 -15.271 1.00 98.06 72 ALA A C 1
ATOM 556 O O . ALA A 1 72 ? 10.637 1.022 -16.157 1.00 98.06 72 ALA A O 1
ATOM 557 N N . ALA A 1 73 ? 9.254 -0.351 -15.043 1.00 97.88 73 ALA A N 1
ATOM 558 C CA . ALA A 1 73 ? 9.573 -1.533 -15.844 1.00 97.88 73 ALA A CA 1
ATOM 559 C C . ALA A 1 73 ? 9.158 -1.358 -17.315 1.00 97.88 73 ALA A C 1
ATOM 561 O O . ALA A 1 73 ? 9.913 -1.708 -18.221 1.00 97.88 73 ALA A O 1
ATOM 562 N N . THR A 1 74 ? 7.989 -0.759 -17.554 1.00 98.12 74 THR A N 1
ATOM 563 C CA . THR A 1 74 ? 7.493 -0.477 -18.910 1.00 98.12 74 THR A CA 1
ATOM 564 C C . THR A 1 74 ? 8.373 0.548 -19.626 1.00 98.12 74 THR A C 1
ATOM 566 O O . THR A 1 74 ? 8.722 0.348 -20.788 1.00 98.12 74 THR A O 1
ATOM 569 N N . GLU A 1 75 ? 8.795 1.612 -18.935 1.00 98.06 75 GLU A N 1
ATOM 570 C CA . GLU A 1 75 ? 9.714 2.601 -19.513 1.00 98.06 75 GLU A CA 1
ATOM 571 C C . GLU A 1 75 ? 11.098 1.996 -19.789 1.00 98.06 75 GLU A C 1
ATOM 573 O O . GLU A 1 75 ? 11.682 2.241 -20.842 1.00 98.06 75 GLU A O 1
ATOM 578 N N . SER A 1 76 ? 11.610 1.140 -18.900 1.00 97.88 76 SER A N 1
ATOM 579 C CA . SER A 1 76 ? 12.861 0.412 -19.142 1.00 97.88 76 SER A CA 1
ATOM 580 C C . SER A 1 76 ? 12.768 -0.488 -20.374 1.00 97.88 76 SER A C 1
ATOM 582 O O . SER A 1 76 ? 13.695 -0.519 -21.181 1.00 97.88 76 SER A O 1
ATOM 584 N N . PHE A 1 77 ? 11.653 -1.202 -20.542 1.00 97.81 77 PHE A N 1
ATOM 585 C CA . PHE A 1 77 ? 11.411 -2.017 -21.729 1.00 97.81 77 PHE A CA 1
ATOM 586 C C . PHE A 1 77 ? 11.346 -1.155 -22.997 1.00 97.81 77 PHE A C 1
ATOM 588 O O . PHE A 1 77 ? 11.975 -1.490 -23.998 1.00 97.81 77 PHE A O 1
ATOM 595 N N . ARG A 1 78 ? 10.661 -0.005 -22.943 1.00 97.69 78 ARG A N 1
ATOM 596 C CA . ARG A 1 78 ? 10.619 0.968 -24.045 1.00 97.69 78 ARG A CA 1
ATOM 597 C C . ARG A 1 78 ? 12.021 1.426 -24.450 1.00 97.69 78 ARG A C 1
ATOM 599 O O . ARG A 1 78 ? 12.332 1.443 -25.639 1.00 97.69 78 ARG A O 1
ATOM 606 N N . ASN A 1 79 ? 12.867 1.758 -23.478 1.00 97.50 79 ASN A N 1
ATOM 607 C CA . ASN A 1 79 ? 14.239 2.205 -23.722 1.00 97.50 79 ASN A CA 1
ATOM 608 C C . ASN A 1 79 ? 15.096 1.115 -24.373 1.00 97.50 79 ASN A C 1
ATOM 610 O O . ASN A 1 79 ? 15.804 1.389 -25.342 1.00 97.50 79 ASN A O 1
ATOM 614 N N . GLU A 1 80 ? 14.993 -0.123 -23.892 1.00 97.31 80 GLU A N 1
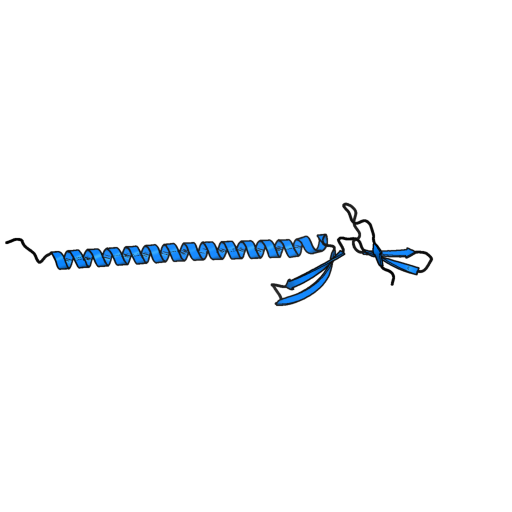ATOM 615 C CA . GLU A 1 80 ? 15.731 -1.249 -24.467 1.00 97.31 80 GLU A CA 1
ATOM 616 C C . GLU A 1 80 ? 15.255 -1.572 -25.893 1.00 97.31 80 GLU A C 1
ATOM 618 O O . GLU A 1 80 ? 16.076 -1.778 -26.782 1.00 97.31 80 GLU A O 1
ATOM 623 N N . MET A 1 81 ? 13.948 -1.505 -26.163 1.00 96.56 81 MET A N 1
ATOM 624 C CA . MET A 1 81 ? 13.402 -1.670 -27.516 1.00 96.56 81 MET A CA 1
ATOM 625 C C . MET A 1 81 ? 13.902 -0.595 -28.490 1.00 96.56 81 MET A C 1
ATOM 627 O O . MET A 1 81 ? 14.220 -0.902 -29.639 1.00 96.56 81 MET A O 1
ATOM 631 N N . VAL A 1 82 ? 14.002 0.665 -28.049 1.00 96.88 82 VAL A N 1
ATOM 632 C CA . VAL A 1 82 ? 14.569 1.751 -28.869 1.00 96.88 82 VAL A CA 1
ATOM 633 C C . VAL A 1 82 ? 16.046 1.491 -29.163 1.00 96.88 82 VAL A C 1
ATOM 635 O O . VAL A 1 82 ? 16.476 1.636 -30.308 1.00 96.88 82 VAL A O 1
ATOM 63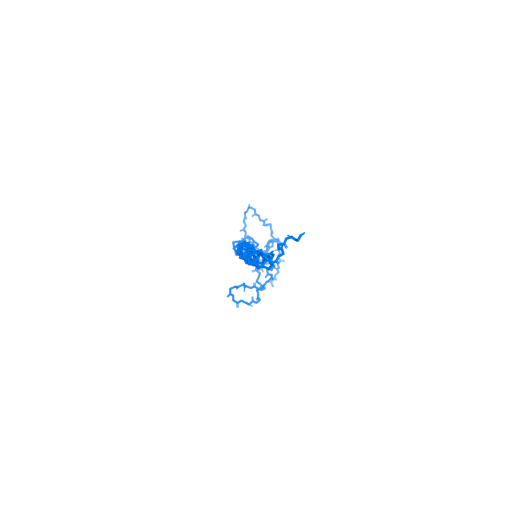8 N N . LYS A 1 83 ? 16.815 1.065 -28.155 1.00 96.81 83 LYS A N 1
ATOM 639 C CA . LYS A 1 83 ? 18.231 0.719 -28.310 1.00 96.81 83 LYS A CA 1
ATOM 640 C C . LYS A 1 83 ? 18.425 -0.438 -29.294 1.00 96.81 83 LYS A C 1
ATOM 642 O O . LYS A 1 83 ? 19.182 -0.292 -30.250 1.00 96.81 83 LYS A O 1
ATOM 647 N N . GLN A 1 84 ? 17.686 -1.534 -29.128 1.00 95.50 84 GLN A N 1
ATOM 648 C CA . GLN A 1 84 ? 17.724 -2.681 -30.042 1.00 95.50 84 GLN A CA 1
ATOM 649 C C . GLN A 1 84 ? 17.292 -2.301 -31.461 1.00 95.50 84 GLN A C 1
ATOM 651 O O . GLN A 1 84 ? 17.881 -2.764 -32.439 1.00 95.50 84 GLN A O 1
ATOM 656 N N . GLY A 1 85 ? 16.295 -1.424 -31.593 1.00 94.69 85 GLY A N 1
ATOM 657 C CA . GLY A 1 85 ? 15.886 -0.871 -32.881 1.00 94.69 85 GLY A CA 1
ATOM 658 C C . GLY A 1 85 ? 17.020 -0.108 -33.570 1.00 94.69 85 GLY A C 1
ATOM 659 O O . GLY A 1 85 ? 17.280 -0.338 -34.751 1.00 94.69 85 GLY A O 1
ATOM 660 N N . ALA A 1 86 ? 17.735 0.749 -32.835 1.00 94.69 86 ALA A N 1
ATOM 661 C CA . ALA A 1 86 ? 18.883 1.491 -33.356 1.00 94.69 86 ALA A CA 1
ATOM 662 C C . ALA A 1 86 ? 20.047 0.564 -33.751 1.00 94.69 86 ALA A C 1
ATOM 664 O O . ALA A 1 86 ? 20.609 0.715 -34.835 1.00 94.69 86 ALA A O 1
ATOM 665 N N . GLU A 1 87 ? 20.371 -0.430 -32.920 1.00 94.62 87 GLU A N 1
ATOM 666 C CA . GLU A 1 87 ? 21.403 -1.435 -33.215 1.00 94.62 87 GLU A CA 1
ATOM 667 C C . GLU A 1 87 ? 21.051 -2.261 -34.461 1.00 94.62 87 GLU A C 1
ATOM 669 O O . GLU A 1 87 ? 21.893 -2.468 -35.335 1.00 94.62 87 GLU A O 1
ATOM 674 N N . THR A 1 88 ? 19.785 -2.665 -34.596 1.00 94.50 88 THR A N 1
ATOM 675 C CA . THR A 1 88 ? 19.295 -3.399 -35.771 1.00 94.50 88 THR A CA 1
ATOM 676 C C . THR A 1 88 ? 19.407 -2.550 -37.037 1.00 94.50 88 THR A C 1
ATOM 678 O O . THR A 1 88 ? 19.877 -3.036 -38.065 1.00 94.50 88 THR A O 1
ATOM 681 N N . GLN A 1 89 ? 19.031 -1.267 -36.980 1.00 93.81 89 GLN A N 1
ATOM 682 C CA . GLN A 1 89 ? 19.176 -0.348 -38.114 1.00 93.81 89 GLN A CA 1
ATOM 683 C C . GLN A 1 89 ? 20.643 -0.162 -38.515 1.00 93.81 89 GLN A C 1
ATOM 685 O O . GLN A 1 89 ? 20.963 -0.226 -39.701 1.00 93.81 89 GLN A O 1
ATOM 690 N N . GLN A 1 90 ? 21.548 0.013 -37.548 1.00 93.75 90 GLN A N 1
ATOM 691 C CA . GLN A 1 90 ? 22.984 0.108 -37.821 1.00 93.75 90 GLN A CA 1
ATOM 692 C C . GLN A 1 90 ? 23.523 -1.172 -38.466 1.00 93.75 90 GLN A C 1
ATOM 694 O O . GLN A 1 90 ? 24.240 -1.099 -39.465 1.00 93.75 90 GLN A O 1
ATOM 699 N N . ALA A 1 91 ? 23.139 -2.343 -37.953 1.00 93.00 91 ALA A N 1
ATOM 700 C CA . ALA A 1 91 ? 23.525 -3.622 -38.538 1.00 93.00 91 ALA A CA 1
ATOM 701 C C . ALA A 1 91 ? 23.041 -3.743 -39.992 1.00 93.00 91 ALA A C 1
ATOM 703 O O . ALA A 1 91 ? 23.819 -4.127 -40.865 1.00 93.00 91 ALA A O 1
ATOM 704 N N . LEU A 1 92 ? 21.797 -3.345 -40.277 1.00 93.25 92 LEU A N 1
ATOM 705 C CA . LEU A 1 92 ? 21.249 -3.335 -41.634 1.00 93.25 92 LEU A CA 1
ATOM 706 C C . LEU A 1 92 ? 22.051 -2.421 -42.571 1.00 93.25 92 LEU A C 1
ATOM 708 O O . LEU A 1 92 ? 22.413 -2.854 -43.665 1.00 93.25 92 LEU A O 1
ATOM 712 N N . LEU A 1 93 ? 22.398 -1.205 -42.140 1.00 93.81 93 LEU A N 1
ATOM 713 C CA . LEU A 1 93 ? 23.219 -0.284 -42.936 1.00 93.81 93 LEU A CA 1
ATOM 714 C C . LEU A 1 93 ? 24.597 -0.878 -43.258 1.00 93.81 93 LEU A C 1
ATOM 716 O O . LEU A 1 93 ? 25.001 -0.880 -44.419 1.00 93.81 93 LEU A O 1
ATOM 720 N N . VAL A 1 94 ? 25.276 -1.469 -42.270 1.00 93.25 94 VAL A N 1
ATOM 721 C CA . VAL A 1 94 ? 26.575 -2.135 -42.473 1.00 93.25 94 VAL A CA 1
ATOM 722 C C . VAL A 1 94 ? 26.451 -3.319 -43.436 1.00 93.25 94 VAL A C 1
ATOM 724 O O . VAL A 1 94 ? 27.320 -3.528 -44.285 1.00 93.25 94 VAL A O 1
ATOM 727 N N . THR A 1 95 ? 25.379 -4.113 -43.339 1.00 92.06 95 THR A N 1
ATOM 728 C CA . THR A 1 95 ? 25.152 -5.223 -44.282 1.00 92.06 95 THR A CA 1
ATOM 729 C C . THR A 1 95 ? 24.885 -4.732 -45.703 1.00 92.06 95 THR A C 1
ATOM 731 O O . THR A 1 95 ? 25.418 -5.314 -46.648 1.00 92.06 95 THR A O 1
ATOM 734 N N . ALA A 1 96 ? 24.128 -3.643 -45.864 1.00 90.31 96 ALA A N 1
ATOM 735 C CA . ALA A 1 96 ? 23.851 -3.034 -47.160 1.00 90.31 96 ALA A CA 1
ATOM 736 C C . ALA A 1 96 ? 25.127 -2.462 -47.798 1.00 90.31 96 ALA A C 1
ATOM 738 O O . ALA A 1 96 ? 25.397 -2.720 -48.970 1.00 90.31 96 ALA A O 1
ATOM 739 N N . GLU A 1 97 ? 25.956 -1.761 -47.019 1.00 90.25 97 GLU A N 1
ATOM 740 C CA . GLU A 1 97 ? 27.255 -1.253 -47.470 1.00 90.25 97 GLU A CA 1
ATOM 741 C C . GLU A 1 97 ? 28.180 -2.395 -47.921 1.00 90.25 97 GLU A C 1
ATOM 743 O O . GLU A 1 97 ? 28.738 -2.355 -49.019 1.00 90.25 97 GLU A O 1
ATOM 748 N N . ARG A 1 98 ? 28.276 -3.477 -47.133 1.00 87.50 98 ARG A N 1
ATOM 749 C CA . ARG A 1 98 ? 29.041 -4.676 -47.517 1.00 87.50 98 ARG A CA 1
ATOM 750 C C . ARG A 1 98 ? 28.530 -5.311 -48.810 1.00 87.50 98 ARG A C 1
ATOM 752 O O . ARG A 1 98 ? 29.345 -5.727 -49.631 1.00 87.50 98 ARG A O 1
ATOM 759 N N . ALA A 1 99 ? 27.214 -5.383 -49.008 1.00 85.62 99 ALA A N 1
ATOM 760 C CA . ALA A 1 99 ? 26.626 -5.934 -50.227 1.00 85.62 99 ALA A CA 1
ATOM 761 C C . ALA A 1 99 ? 26.959 -5.082 -51.466 1.00 85.62 99 ALA A C 1
ATOM 763 O O . ALA A 1 99 ? 27.305 -5.635 -52.511 1.00 85.62 99 ALA A O 1
ATOM 764 N N . LEU A 1 100 ? 26.927 -3.750 -51.345 1.00 84.19 100 LEU A N 1
ATOM 765 C CA . LEU A 1 100 ? 27.320 -2.834 -52.423 1.00 84.19 100 LEU A CA 1
ATOM 766 C C . LEU A 1 100 ? 28.800 -2.998 -52.802 1.00 84.19 100 LEU A C 1
ATOM 768 O O . LEU A 1 100 ? 29.120 -3.101 -53.987 1.00 84.19 100 LEU A O 1
ATOM 772 N N . LEU A 1 101 ? 29.693 -3.104 -51.813 1.00 79.94 101 LEU A N 1
ATOM 773 C CA . LEU A 1 101 ? 31.126 -3.327 -52.045 1.00 79.94 101 LEU A CA 1
ATOM 774 C C . LEU A 1 101 ? 31.410 -4.677 -52.727 1.00 79.94 101 LEU A C 1
ATOM 776 O O . LEU A 1 101 ? 32.297 -4.768 -53.572 1.00 79.94 101 LEU A O 1
ATOM 780 N N . GLN A 1 102 ? 30.640 -5.721 -52.407 1.00 73.75 102 GLN A N 1
ATOM 781 C CA . GLN A 1 102 ? 30.765 -7.043 -53.038 1.00 73.75 102 GLN A CA 1
ATOM 782 C C . GLN A 1 102 ? 30.131 -7.106 -54.443 1.00 73.75 102 GLN A C 1
ATOM 784 O O . GLN A 1 102 ? 30.559 -7.906 -55.277 1.00 73.75 102 GLN A O 1
ATOM 789 N N . GLY A 1 103 ? 29.136 -6.258 -54.731 1.00 59.38 103 GLY A N 1
ATOM 790 C CA . GLY A 1 103 ? 28.439 -6.185 -56.021 1.00 59.38 103 GLY A CA 1
ATOM 791 C C . GLY A 1 103 ? 29.182 -5.420 -57.127 1.00 59.38 103 GLY A C 1
ATOM 792 O O . GLY A 1 103 ? 28.895 -5.635 -58.304 1.00 59.38 103 GLY A O 1
ATOM 793 N N . GLY A 1 104 ? 30.175 -4.590 -56.787 1.00 53.09 104 GLY A N 1
ATOM 794 C CA . GLY A 1 104 ? 30.948 -3.777 -57.743 1.00 53.09 104 GLY A CA 1
ATOM 795 C C . GLY A 1 104 ? 31.884 -4.547 -58.695 1.00 53.09 104 GLY A C 1
ATOM 796 O O . GLY A 1 104 ? 32.553 -3.926 -59.515 1.00 53.09 104 GLY A O 1
ATOM 797 N N . GLY A 1 105 ? 31.950 -5.883 -58.608 1.00 50.84 105 GLY A N 1
ATOM 798 C CA . GLY A 1 105 ? 32.854 -6.729 -59.402 1.00 50.84 105 GLY A CA 1
ATOM 799 C C . GLY A 1 105 ? 32.231 -7.475 -60.590 1.00 50.84 105 GLY A C 1
ATOM 800 O O . GLY A 1 105 ? 32.953 -8.168 -61.302 1.00 50.84 105 GLY A O 1
ATOM 801 N N . LYS A 1 106 ? 30.916 -7.377 -60.833 1.00 58.78 106 LYS A N 1
ATOM 802 C CA . LYS A 1 106 ? 30.268 -8.032 -61.988 1.00 58.78 106 LYS A CA 1
ATOM 803 C C . LYS A 1 106 ? 29.856 -7.005 -63.041 1.00 58.78 106 LYS A C 1
ATOM 805 O O . LYS A 1 106 ? 28.677 -6.713 -63.221 1.00 58.78 106 LYS A O 1
ATOM 810 N N . VAL A 1 107 ? 30.854 -6.467 -63.744 1.00 53.56 107 VAL A N 1
ATOM 811 C CA . VAL A 1 107 ? 30.651 -5.826 -65.051 1.00 53.56 107 VAL A CA 1
ATOM 812 C C . VAL A 1 107 ? 30.172 -6.916 -66.009 1.00 53.56 107 VAL A C 1
ATOM 814 O O . VAL A 1 107 ? 30.849 -7.926 -66.202 1.00 53.56 107 VAL A O 1
ATOM 817 N N . TRP A 1 108 ? 28.960 -6.741 -66.528 1.00 54.16 108 TRP A N 1
ATOM 818 C CA . TRP A 1 108 ? 28.343 -7.633 -67.502 1.00 54.16 108 TRP A CA 1
ATOM 819 C C . TRP A 1 108 ? 29.214 -7.701 -68.764 1.00 54.16 108 TRP A C 1
ATOM 821 O O . TRP A 1 108 ? 29.637 -6.665 -69.277 1.00 54.16 108 TRP A O 1
ATOM 831 N N . LYS A 1 109 ? 29.514 -8.927 -69.203 1.00 40.59 109 LYS A N 1
ATOM 832 C CA . LYS A 1 109 ? 30.192 -9.230 -70.468 1.00 40.59 109 LYS A CA 1
ATOM 833 C C . LYS A 1 109 ? 29.199 -9.208 -71.620 1.00 40.59 109 LYS A C 1
ATOM 835 O O . LYS A 1 109 ? 28.059 -9.668 -71.387 1.00 40.59 109 LYS A O 1
#

Secondary structure (DSSP, 8-state):
-EEEE---SSS--SEEEEEETTEEEEEE-TTEEEEEEE-TTT-PEEEEEEEHHHHHHHHHHHHHHHHHHHHHHHHHHHHHHHHHHHHHHHHHHHHHHHHHHHHTT----

pLDDT: mean 86.81, std 11.9, range [40.59, 98.25]

Organism: NCBI:txid35799

Foldseek 3Di:
DAEAEDDDDPVDDQWDWDQDPNDTYIYHYPQQDFDFDADPVPRDTGGDTDGNVVCVVVVVVVVVVVVVVVVVVVVVVVVVVVVVVVVVVVVVVVVVVVVVVVPPPDDDD